Protein AF-A0A3B9TWK3-F1 (afdb_monomer)

pLDDT: mean 90.85, std 11.93, range [41.81, 98.5]

Mean predicted aligned error: 4.88 Å

Structure (mmCIF, N/CA/C/O backbone):
data_AF-A0A3B9TWK3-F1
#
_entry.id   AF-A0A3B9TWK3-F1
#
loop_
_atom_site.group_PDB
_atom_site.id
_atom_site.type_symbol
_atom_site.label_atom_id
_atom_site.label_alt_id
_atom_site.label_comp_id
_atom_site.label_asym_id
_atom_site.label_entity_id
_atom_site.label_seq_id
_atom_site.pdbx_PDB_ins_code
_atom_site.Cartn_x
_atom_site.Cartn_y
_atom_site.Cartn_z
_atom_site.occupancy
_atom_site.B_iso_or_equiv
_atom_site.auth_seq_id
_atom_site.auth_comp_id
_atom_site.auth_asym_id
_atom_site.auth_atom_id
_atom_site.pdbx_PDB_model_num
ATOM 1 N N . GLY A 1 1 ? 12.933 6.170 -20.204 1.00 59.28 1 GLY A N 1
ATOM 2 C CA . GLY A 1 1 ? 11.589 6.575 -19.754 1.00 59.28 1 GLY A CA 1
ATOM 3 C C . GLY A 1 1 ? 11.718 7.040 -18.328 1.00 59.28 1 GLY A C 1
ATOM 4 O O . GLY A 1 1 ? 12.697 6.671 -17.687 1.00 59.28 1 GLY A O 1
ATOM 5 N N . GLN A 1 2 ? 10.813 7.884 -17.843 1.00 77.06 2 GLN A N 1
ATOM 6 C CA . GLN A 1 2 ? 10.809 8.219 -16.422 1.00 77.06 2 GLN A CA 1
ATOM 7 C C . GLN A 1 2 ? 10.412 6.954 -15.652 1.00 77.06 2 GLN A C 1
ATOM 9 O O . GLN A 1 2 ? 9.409 6.314 -15.970 1.00 77.06 2 GLN A O 1
ATOM 14 N N . LEU A 1 3 ? 11.267 6.532 -14.722 1.00 80.69 3 LEU A N 1
ATOM 15 C CA . LEU A 1 3 ? 10.966 5.422 -13.821 1.00 80.69 3 LEU A CA 1
ATOM 16 C C . LEU A 1 3 ? 9.800 5.806 -12.899 1.00 80.69 3 LEU A C 1
ATOM 18 O O . LEU A 1 3 ? 9.568 7.005 -12.713 1.00 80.69 3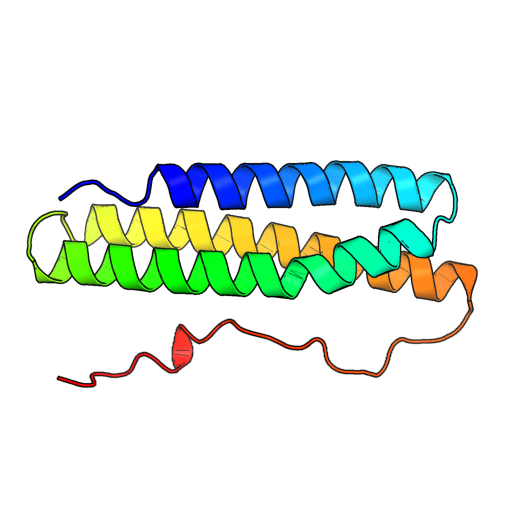 LEU A O 1
ATOM 22 N N . PRO A 1 4 ? 9.084 4.831 -12.309 1.00 88.12 4 PRO A N 1
ATOM 23 C CA . PRO A 1 4 ? 7.892 5.084 -11.499 1.00 88.12 4 PRO A CA 1
ATOM 24 C C . PRO A 1 4 ? 8.247 5.618 -10.098 1.00 88.12 4 PRO A C 1
ATOM 26 O O . PRO A 1 4 ? 7.737 5.144 -9.089 1.00 88.12 4 PRO A O 1
ATOM 29 N N . TRP A 1 5 ? 9.167 6.583 -10.011 1.00 91.50 5 TRP A N 1
ATOM 30 C CA . TRP A 1 5 ? 9.666 7.121 -8.747 1.00 91.50 5 TRP A CA 1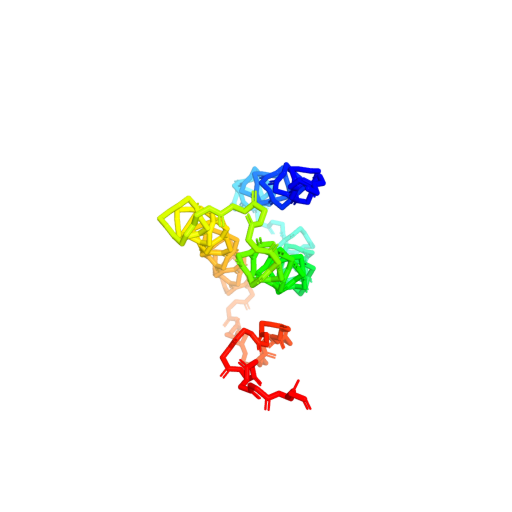
ATOM 31 C C . TRP A 1 5 ? 8.568 7.778 -7.927 1.00 91.50 5 TRP A C 1
ATOM 33 O O . TRP A 1 5 ? 8.483 7.521 -6.733 1.00 91.50 5 TRP A O 1
ATOM 43 N N . ASP A 1 6 ? 7.706 8.563 -8.572 1.00 93.94 6 ASP A N 1
ATOM 44 C CA . ASP A 1 6 ? 6.612 9.250 -7.886 1.00 93.94 6 ASP A CA 1
ATOM 45 C C . ASP A 1 6 ? 5.649 8.234 -7.259 1.00 93.94 6 ASP A C 1
ATOM 47 O O . ASP A 1 6 ? 5.299 8.359 -6.092 1.00 93.94 6 ASP A O 1
ATOM 51 N N . GLN A 1 7 ? 5.333 7.156 -7.984 1.00 94.06 7 GLN A N 1
ATOM 52 C CA . GLN A 1 7 ? 4.491 6.062 -7.489 1.00 94.06 7 GLN A CA 1
ATOM 53 C C . GLN A 1 7 ? 5.180 5.264 -6.369 1.00 94.06 7 GLN A C 1
ATOM 55 O O . GLN A 1 7 ? 4.527 4.859 -5.412 1.00 94.06 7 GLN A O 1
ATOM 60 N N . MET A 1 8 ? 6.499 5.046 -6.460 1.00 96.06 8 MET A N 1
ATOM 61 C CA . MET A 1 8 ? 7.281 4.389 -5.401 1.00 96.06 8 MET A CA 1
ATOM 62 C C . MET A 1 8 ? 7.319 5.215 -4.113 1.00 96.06 8 MET A C 1
ATOM 64 O O . MET A 1 8 ? 7.217 4.661 -3.019 1.00 96.06 8 MET A O 1
ATOM 68 N N . ILE A 1 9 ? 7.474 6.533 -4.238 1.00 96.75 9 ILE A N 1
ATOM 69 C CA . ILE A 1 9 ? 7.426 7.451 -3.099 1.00 96.75 9 ILE A CA 1
ATOM 70 C C . ILE A 1 9 ? 6.015 7.445 -2.511 1.00 96.75 9 ILE A C 1
ATOM 72 O O . ILE A 1 9 ? 5.870 7.282 -1.305 1.00 96.75 9 ILE A O 1
ATOM 76 N N . GLU A 1 10 ? 4.986 7.536 -3.354 1.00 96.81 10 GLU A N 1
ATOM 77 C CA . GLU A 1 10 ? 3.582 7.535 -2.940 1.00 96.81 10 GLU A CA 1
ATOM 78 C C . GLU A 1 10 ? 3.209 6.278 -2.140 1.00 96.81 10 GLU A C 1
ATOM 80 O O . GLU A 1 10 ? 2.728 6.399 -1.012 1.00 96.81 10 GLU A O 1
ATOM 85 N N . ILE A 1 11 ? 3.486 5.076 -2.665 1.00 97.44 11 ILE A N 1
ATOM 86 C CA . ILE A 1 11 ? 3.172 3.826 -1.952 1.00 97.44 11 ILE A CA 1
ATOM 87 C C . ILE A 1 11 ? 3.967 3.710 -0.644 1.00 97.44 11 ILE A C 1
ATOM 89 O O . ILE A 1 11 ? 3.427 3.265 0.368 1.00 97.44 11 ILE A O 1
ATOM 93 N N . GLY A 1 12 ? 5.228 4.156 -0.633 1.00 98.19 12 GLY A N 1
ATOM 94 C CA . GLY A 1 12 ? 6.063 4.164 0.566 1.00 98.19 12 GLY A CA 1
ATOM 95 C C . GLY A 1 12 ? 5.532 5.104 1.649 1.00 98.19 12 GLY A C 1
ATOM 96 O O . GLY A 1 12 ? 5.417 4.703 2.805 1.00 98.19 12 GLY A O 1
ATOM 97 N N . THR A 1 13 ? 5.168 6.334 1.280 1.00 98.25 13 THR A N 1
ATOM 98 C CA . THR A 1 13 ? 4.587 7.320 2.202 1.00 98.25 13 THR A CA 1
ATOM 99 C C . THR A 1 13 ? 3.234 6.860 2.732 1.00 98.25 13 THR A C 1
ATOM 101 O O . THR A 1 13 ? 2.974 7.001 3.925 1.00 98.25 13 THR A O 1
ATOM 104 N N . MET A 1 14 ? 2.394 6.268 1.881 1.00 97.94 14 MET A N 1
ATOM 105 C CA . MET A 1 14 ? 1.098 5.741 2.303 1.00 97.94 14 MET A CA 1
ATOM 106 C C . MET A 1 14 ? 1.252 4.620 3.331 1.00 97.94 14 MET A C 1
ATOM 108 O O . MET A 1 14 ? 0.634 4.680 4.391 1.00 97.94 14 MET A O 1
ATOM 112 N N . VAL A 1 15 ? 2.104 3.628 3.056 1.00 98.44 15 VAL A N 1
ATOM 113 C CA . VAL A 1 15 ? 2.326 2.515 3.991 1.00 98.44 15 VAL A CA 1
ATOM 114 C C . VAL A 1 15 ? 2.969 2.996 5.293 1.00 98.44 15 VAL A C 1
ATOM 116 O O . VAL A 1 15 ? 2.595 2.510 6.356 1.00 98.44 15 VAL A O 1
ATOM 119 N N . ALA A 1 16 ? 3.879 3.973 5.241 1.00 98.50 16 ALA A N 1
ATOM 120 C CA . ALA A 1 16 ? 4.435 4.584 6.448 1.00 98.50 16 ALA A CA 1
ATOM 121 C C . ALA A 1 16 ? 3.348 5.260 7.304 1.00 98.50 16 ALA A C 1
ATOM 123 O O . ALA A 1 16 ? 3.283 4.997 8.500 1.00 98.50 16 ALA A O 1
ATOM 124 N N . SER A 1 17 ? 2.446 6.036 6.690 1.00 98.25 17 SER A N 1
ATOM 125 C CA . SER A 1 17 ? 1.307 6.639 7.401 1.00 98.25 17 SER A CA 1
ATOM 126 C C . SER A 1 17 ? 0.405 5.576 8.022 1.00 98.25 17 SER A C 1
ATOM 128 O O . SER A 1 17 ? 0.059 5.683 9.189 1.00 98.25 17 SER A O 1
ATOM 130 N N . MET A 1 18 ? 0.084 4.505 7.285 1.00 98.25 18 MET A N 1
ATOM 131 C CA . MET A 1 18 ? -0.730 3.410 7.824 1.00 98.25 18 MET A CA 1
ATOM 132 C C . MET A 1 18 ? -0.083 2.773 9.063 1.00 98.25 18 MET A C 1
ATOM 134 O O . MET A 1 18 ? -0.794 2.357 9.975 1.00 98.25 18 MET A O 1
ATOM 138 N N . ILE A 1 19 ? 1.251 2.660 9.090 1.00 98.50 19 ILE A N 1
ATOM 139 C CA . ILE A 1 19 ? 1.987 2.127 10.245 1.00 98.50 19 ILE A CA 1
ATOM 140 C C . ILE A 1 19 ? 1.859 3.073 11.442 1.00 98.50 19 ILE A C 1
ATOM 142 O O . ILE A 1 19 ? 1.594 2.612 12.551 1.00 98.50 19 ILE A O 1
ATOM 146 N N . ASP A 1 20 ? 2.017 4.378 11.238 1.00 98.38 20 ASP A N 1
ATOM 147 C CA . ASP A 1 20 ? 1.850 5.355 12.316 1.00 98.38 20 ASP A CA 1
ATOM 148 C C . ASP A 1 20 ? 0.406 5.337 12.856 1.00 98.38 20 ASP A C 1
ATOM 150 O O . ASP A 1 20 ? 0.191 5.249 14.069 1.00 98.38 20 ASP A O 1
ATOM 154 N N . ASP A 1 21 ? -0.579 5.302 11.956 1.00 98.19 21 ASP A N 1
ATOM 155 C CA . ASP A 1 21 ? -2.004 5.284 12.290 1.00 98.19 21 ASP A CA 1
ATOM 156 C C . ASP A 1 21 ? -2.404 4.000 13.034 1.00 98.19 21 ASP A C 1
ATOM 158 O O . ASP A 1 21 ? -3.136 4.062 14.024 1.00 98.19 21 ASP A O 1
ATOM 162 N N . VAL A 1 22 ? -1.905 2.821 12.626 1.00 98.12 22 VAL A N 1
ATOM 163 C CA . VAL A 1 22 ? -2.248 1.555 13.308 1.00 98.12 22 VAL A CA 1
ATOM 164 C C . VAL A 1 22 ? -1.675 1.507 14.721 1.00 98.12 22 VAL A C 1
ATOM 166 O O . VAL A 1 22 ? -2.300 0.960 15.631 1.00 98.12 22 VAL A O 1
ATOM 169 N N . MET A 1 23 ? -0.495 2.099 14.924 1.00 98.31 23 MET A N 1
ATOM 170 C CA . MET A 1 23 ? 0.142 2.169 16.237 1.00 98.31 23 MET A CA 1
ATOM 171 C C . MET A 1 23 ? -0.597 3.122 17.177 1.00 98.31 23 MET A C 1
ATOM 173 O O . MET A 1 23 ? -0.667 2.841 18.376 1.00 98.31 23 MET A O 1
ATOM 177 N N . ALA A 1 24 ? -1.155 4.216 16.650 1.00 97.69 24 ALA A N 1
ATOM 178 C CA . ALA A 1 24 ? -2.028 5.111 17.404 1.00 97.69 24 ALA A CA 1
ATOM 179 C C . ALA A 1 24 ? -3.366 4.428 17.735 1.00 97.69 24 ALA A C 1
ATOM 181 O O . ALA A 1 24 ? -3.755 4.363 18.901 1.00 97.69 24 ALA A O 1
ATOM 182 N N . ALA A 1 25 ? -4.009 3.810 16.739 1.00 97.88 25 ALA A N 1
ATOM 183 C CA . ALA A 1 25 ? -5.280 3.112 16.915 1.00 97.88 25 ALA A CA 1
ATOM 184 C C . ALA A 1 25 ? -5.197 1.984 17.950 1.00 97.88 25 ALA A C 1
ATOM 186 O O . ALA A 1 25 ? -6.112 1.809 18.751 1.00 97.88 25 ALA A O 1
ATOM 187 N N . TYR A 1 26 ? -4.079 1.253 17.987 1.00 97.06 26 TYR A N 1
ATOM 188 C CA . TYR A 1 26 ? -3.847 0.216 18.992 1.00 97.06 26 TYR A CA 1
ATOM 189 C C . TYR A 1 26 ? -3.786 0.773 20.423 1.00 97.06 26 TYR A C 1
ATOM 191 O O . TYR A 1 26 ? -4.240 0.117 21.356 1.00 97.06 26 TYR A O 1
ATOM 199 N N . GLN A 1 27 ? -3.218 1.967 20.617 1.00 96.81 27 GLN A N 1
ATOM 200 C CA . GLN A 1 27 ? -3.109 2.581 21.946 1.00 96.81 27 GLN A CA 1
ATOM 201 C C . GLN A 1 27 ? -4.457 3.092 22.461 1.00 96.81 27 GLN A C 1
ATOM 203 O O . GLN A 1 27 ? -4.693 3.069 23.669 1.00 96.81 27 GLN A O 1
ATOM 208 N N . GLU A 1 28 ? -5.317 3.554 21.555 1.00 96.06 28 GLU A N 1
ATOM 209 C CA . GLU A 1 28 ? -6.584 4.213 21.888 1.00 96.06 28 GLU A CA 1
ATOM 210 C C . GLU A 1 28 ? -7.811 3.298 21.745 1.00 96.06 28 GLU A C 1
ATOM 212 O O . GLU A 1 28 ? -8.901 3.675 22.171 1.00 96.06 28 GLU A O 1
ATOM 217 N N . GLY A 1 29 ? -7.649 2.099 21.173 1.00 95.38 29 GLY A N 1
ATOM 218 C CA . GLY A 1 29 ? -8.772 1.223 20.822 1.00 95.38 29 GLY A CA 1
ATOM 219 C C . GLY A 1 29 ? -9.635 1.803 19.694 1.00 95.38 29 GLY A C 1
ATOM 220 O O . GLY A 1 29 ? -10.848 1.594 19.659 1.00 95.38 29 GLY A O 1
ATOM 221 N N . ASP A 1 30 ? -9.035 2.579 18.785 1.00 97.69 30 ASP A N 1
ATOM 222 C CA . ASP A 1 30 ? -9.766 3.320 17.755 1.00 97.69 30 ASP A CA 1
ATOM 223 C C . ASP A 1 30 ? -10.185 2.416 16.582 1.00 97.69 30 ASP A C 1
ATOM 225 O O . ASP A 1 30 ? -9.435 2.147 15.636 1.00 97.69 30 ASP A O 1
ATOM 229 N N . LEU A 1 31 ? -11.440 1.970 16.643 1.00 96.94 31 LEU A N 1
ATOM 230 C CA . LEU A 1 31 ? -12.077 1.162 15.608 1.00 96.94 31 LEU A CA 1
ATOM 231 C C . LEU A 1 31 ? -12.267 1.897 14.275 1.00 96.94 31 LEU A C 1
ATOM 233 O O . LEU A 1 31 ? -12.264 1.246 13.227 1.00 96.94 31 LEU A O 1
ATOM 237 N N . GLU A 1 32 ? -12.455 3.218 14.292 1.00 97.00 32 GLU A N 1
ATOM 238 C CA . GLU A 1 32 ? -12.671 3.999 13.071 1.00 97.00 32 GLU A CA 1
ATOM 239 C C . GLU A 1 32 ? -11.379 4.057 12.257 1.00 97.00 32 GLU A C 1
ATOM 241 O O . GLU A 1 32 ? -11.373 3.716 11.068 1.00 97.00 32 GLU A O 1
ATOM 246 N N . THR A 1 33 ? -10.268 4.378 12.922 1.00 97.44 33 THR A N 1
ATOM 247 C CA . THR A 1 33 ? -8.942 4.384 12.293 1.00 97.44 33 THR A CA 1
ATOM 248 C C . THR A 1 33 ? -8.539 2.985 11.825 1.00 97.44 33 THR A C 1
ATOM 250 O O . THR A 1 33 ? -8.094 2.825 10.685 1.00 97.44 33 THR A O 1
ATOM 253 N N . ALA A 1 34 ? -8.774 1.939 12.628 1.00 96.69 34 ALA A N 1
ATOM 254 C CA . ALA A 1 34 ? -8.508 0.558 12.209 1.00 96.69 34 ALA A CA 1
ATOM 255 C C . ALA A 1 34 ? -9.297 0.169 10.940 1.00 96.69 34 ALA A C 1
ATOM 257 O O . ALA A 1 34 ? -8.745 -0.400 9.990 1.00 96.69 34 ALA A O 1
ATOM 258 N N . GLN A 1 35 ? -10.579 0.538 10.869 1.00 95.50 35 GLN A N 1
ATOM 259 C CA . GLN A 1 35 ? -11.404 0.296 9.688 1.00 95.50 35 GLN A CA 1
ATOM 260 C C . GLN A 1 35 ? -10.927 1.098 8.465 1.00 95.50 35 GLN A C 1
ATOM 262 O O . GLN A 1 35 ? -10.969 0.583 7.340 1.00 95.50 35 GLN A O 1
ATOM 267 N N . ALA A 1 36 ? -10.464 2.335 8.660 1.00 96.00 36 ALA A N 1
ATOM 268 C CA . ALA A 1 36 ? -9.898 3.157 7.594 1.00 96.00 36 ALA A CA 1
ATOM 269 C C . ALA A 1 36 ? -8.616 2.533 7.019 1.00 96.00 36 ALA A C 1
ATOM 271 O O . ALA A 1 36 ? -8.517 2.370 5.801 1.00 96.00 36 ALA A O 1
ATOM 272 N N . ILE A 1 37 ? -7.692 2.084 7.877 1.00 96.56 37 ILE A N 1
ATOM 273 C CA . ILE A 1 37 ? -6.457 1.387 7.474 1.00 96.56 37 ILE A CA 1
ATOM 274 C C . ILE A 1 37 ? -6.786 0.143 6.650 1.00 96.56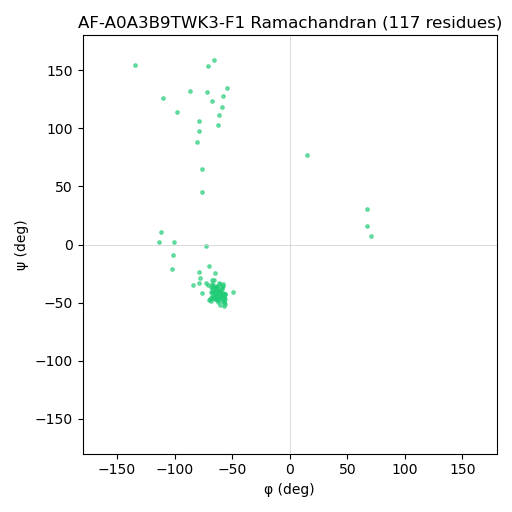 37 ILE A C 1
ATOM 276 O O . ILE A 1 37 ? -6.226 -0.056 5.570 1.00 96.56 37 ILE A O 1
ATOM 280 N N . ARG A 1 38 ? -7.754 -0.660 7.110 1.00 94.06 38 ARG A N 1
ATOM 281 C CA . ARG A 1 38 ? -8.200 -1.855 6.387 1.00 94.06 38 ARG A CA 1
ATOM 282 C C . ARG A 1 38 ? -8.703 -1.542 4.975 1.00 94.06 38 ARG A C 1
ATOM 284 O O . ARG A 1 38 ? -8.501 -2.336 4.060 1.00 94.06 38 ARG A O 1
ATOM 291 N N . ASN A 1 39 ? -9.352 -0.395 4.787 1.00 92.75 39 ASN A N 1
ATOM 292 C CA . ASN A 1 39 ? -9.848 0.037 3.480 1.00 92.75 39 ASN A CA 1
ATOM 293 C C . ASN A 1 39 ? -8.734 0.603 2.581 1.00 92.75 39 ASN A C 1
ATOM 295 O O . ASN A 1 39 ? -8.820 0.474 1.356 1.00 92.75 39 ASN A O 1
ATOM 299 N N . SER A 1 40 ? -7.685 1.188 3.168 1.00 92.38 40 SER A N 1
ATOM 300 C CA . SER A 1 40 ? -6.516 1.714 2.446 1.00 92.38 40 SER A CA 1
ATOM 301 C C . SER A 1 40 ? -5.705 0.626 1.731 1.00 92.38 40 SER A C 1
ATOM 303 O O . SER A 1 40 ? -5.087 0.911 0.704 1.00 92.38 40 SER A O 1
ATOM 305 N N . ASP A 1 41 ? -5.783 -0.629 2.189 1.00 89.94 41 ASP A N 1
ATOM 306 C CA . ASP A 1 41 ? -5.164 -1.810 1.558 1.00 89.94 41 ASP A CA 1
ATOM 307 C C . ASP A 1 41 ? -5.463 -1.903 0.051 1.00 89.94 41 ASP A C 1
ATOM 309 O O . ASP A 1 41 ? -4.578 -2.138 -0.771 1.00 89.94 41 ASP A O 1
ATOM 313 N N . LEU A 1 42 ? -6.708 -1.602 -0.342 1.00 91.75 42 LEU A N 1
ATOM 314 C CA . LEU A 1 42 ? -7.129 -1.621 -1.744 1.00 91.75 42 LEU A CA 1
ATOM 315 C C . LEU A 1 42 ? -6.354 -0.612 -2.604 1.00 91.75 42 LEU A C 1
ATOM 317 O O . LEU A 1 42 ? -6.153 -0.832 -3.801 1.00 91.75 42 LEU A O 1
ATOM 321 N N . HIS A 1 43 ? -5.978 0.529 -2.029 1.00 92.94 43 HIS A N 1
ATOM 322 C CA . HIS A 1 43 ? -5.211 1.546 -2.737 1.00 92.94 43 HIS A CA 1
ATOM 323 C C . HIS A 1 43 ? -3.739 1.136 -2.869 1.00 92.94 43 HIS A C 1
ATOM 325 O O . HIS A 1 43 ? -3.183 1.250 -3.964 1.00 92.94 43 HIS A O 1
ATOM 331 N N . VAL A 1 44 ? -3.148 0.580 -1.805 1.00 95.00 44 VAL A N 1
ATOM 332 C CA . VAL A 1 44 ? -1.782 0.026 -1.816 1.00 95.00 44 VAL A CA 1
ATOM 333 C C . VAL A 1 44 ? -1.645 -1.056 -2.891 1.00 95.00 44 VAL A C 1
ATOM 335 O O . VAL A 1 44 ? -0.754 -0.967 -3.738 1.00 95.00 44 VAL A O 1
ATOM 338 N N . ASP A 1 45 ? -2.581 -2.007 -2.944 1.00 93.06 45 ASP A N 1
ATOM 339 C CA . ASP A 1 45 ? -2.631 -3.072 -3.958 1.00 93.06 45 ASP A CA 1
ATOM 340 C C . ASP A 1 45 ? -2.665 -2.525 -5.401 1.00 93.06 45 ASP A C 1
ATOM 342 O O . ASP A 1 45 ? -1.998 -3.039 -6.312 1.00 93.06 45 ASP A O 1
ATOM 346 N N . LYS A 1 46 ? -3.461 -1.470 -5.633 1.00 93.69 46 LYS A N 1
ATOM 347 C CA . LYS A 1 46 ? -3.592 -0.829 -6.952 1.00 93.69 46 LYS A CA 1
ATOM 348 C C . LYS A 1 46 ? -2.307 -0.117 -7.359 1.00 93.69 46 LYS A C 1
ATOM 350 O O . LYS A 1 46 ? -1.870 -0.281 -8.500 1.00 93.69 46 LYS A O 1
ATOM 355 N N . LEU A 1 47 ? -1.704 0.651 -6.450 1.00 95.00 47 LEU A N 1
ATOM 356 C CA . LEU A 1 47 ? -0.425 1.318 -6.701 1.00 95.00 47 LEU A CA 1
ATOM 357 C C . LEU A 1 47 ? 0.678 0.296 -6.974 1.00 95.00 47 LEU A C 1
ATOM 359 O O . LEU A 1 47 ? 1.384 0.427 -7.971 1.00 95.00 47 LEU A O 1
ATOM 363 N N . HIS A 1 48 ? 0.764 -0.764 -6.167 1.00 96.19 48 HIS A N 1
ATOM 364 C CA . HIS A 1 48 ? 1.705 -1.863 -6.380 1.00 96.19 48 HIS A CA 1
ATOM 365 C C . HIS A 1 48 ? 1.539 -2.489 -7.773 1.00 96.19 48 HIS A C 1
ATOM 367 O O . HIS A 1 48 ? 2.519 -2.635 -8.503 1.00 96.19 48 HIS A O 1
ATOM 373 N N . THR A 1 49 ? 0.302 -2.781 -8.190 1.00 94.88 49 THR A N 1
ATOM 374 C CA . THR A 1 49 ? 0.020 -3.342 -9.525 1.00 94.88 49 THR A CA 1
ATOM 375 C C . THR A 1 49 ? 0.447 -2.396 -10.653 1.00 94.88 49 THR A C 1
ATOM 377 O O . THR A 1 49 ? 0.993 -2.843 -11.665 1.00 94.88 49 THR A O 1
ATOM 380 N N . ASN A 1 50 ? 0.223 -1.089 -10.496 1.00 94.31 50 ASN A N 1
ATOM 381 C CA . ASN A 1 50 ? 0.625 -0.091 -11.490 1.00 94.31 50 ASN A CA 1
ATOM 382 C C . ASN A 1 50 ? 2.149 0.036 -11.587 1.00 94.31 50 ASN A C 1
ATOM 384 O O . ASN A 1 50 ? 2.689 0.031 -12.692 1.00 94.31 50 ASN A O 1
ATOM 388 N N . ILE A 1 51 ? 2.834 0.086 -10.442 1.00 95.75 51 ILE A N 1
ATOM 389 C CA . ILE A 1 51 ? 4.298 0.097 -10.366 1.00 95.75 51 ILE A CA 1
ATOM 390 C C . ILE A 1 51 ? 4.866 -1.147 -11.046 1.00 95.75 51 ILE A C 1
ATOM 392 O O . ILE A 1 51 ? 5.778 -1.037 -11.864 1.00 95.75 51 ILE A O 1
ATOM 396 N N . PHE A 1 52 ? 4.310 -2.322 -10.744 1.00 96.12 52 PHE A N 1
ATOM 397 C CA . PHE A 1 52 ? 4.744 -3.583 -11.331 1.00 96.12 52 PHE A CA 1
ATOM 398 C C . PHE A 1 52 ? 4.672 -3.536 -12.861 1.00 96.12 52 PHE A C 1
ATOM 400 O O . PHE A 1 52 ? 5.671 -3.805 -13.527 1.00 96.12 52 PHE A O 1
ATOM 407 N N . ARG A 1 53 ? 3.520 -3.128 -13.416 1.00 94.69 53 ARG A N 1
ATOM 408 C CA . ARG A 1 53 ? 3.328 -3.015 -14.870 1.00 94.69 53 ARG A CA 1
ATOM 409 C C . ARG A 1 53 ? 4.333 -2.050 -15.497 1.00 94.69 53 ARG A C 1
ATOM 411 O O . ARG A 1 53 ? 4.999 -2.417 -16.457 1.00 94.69 53 ARG A O 1
ATOM 418 N N . HIS A 1 54 ? 4.493 -0.859 -14.919 1.00 94.88 54 HIS A N 1
ATOM 419 C CA . HIS A 1 54 ? 5.419 0.152 -15.437 1.00 94.88 54 HIS A CA 1
ATOM 420 C C . HIS A 1 54 ? 6.865 -0.355 -15.435 1.00 94.88 54 HIS A C 1
ATOM 422 O O . HIS A 1 54 ? 7.607 -0.114 -16.383 1.00 94.88 54 HIS A O 1
ATOM 428 N N . VAL A 1 55 ? 7.293 -1.067 -14.386 1.00 95.62 55 VAL A N 1
ATOM 429 C CA . VAL A 1 55 ? 8.655 -1.623 -14.320 1.00 95.62 55 VAL A CA 1
ATOM 430 C C . VAL A 1 55 ? 8.877 -2.685 -15.401 1.00 95.62 55 VAL A C 1
ATOM 432 O O . VAL A 1 55 ? 9.922 -2.643 -16.050 1.00 95.62 55 VAL A O 1
ATOM 435 N N . ILE A 1 56 ? 7.910 -3.579 -15.631 1.00 95.44 56 ILE A N 1
ATOM 436 C CA . ILE A 1 56 ? 7.980 -4.574 -16.714 1.00 95.44 56 ILE A CA 1
ATOM 437 C C . ILE A 1 56 ? 8.034 -3.886 -18.083 1.00 95.44 56 ILE A C 1
ATOM 439 O O . ILE A 1 56 ? 8.950 -4.155 -18.854 1.00 95.44 56 ILE A O 1
ATOM 443 N N . GLU A 1 57 ? 7.161 -2.911 -18.343 1.00 94.12 57 GLU A N 1
ATOM 444 C CA . GLU A 1 57 ? 7.178 -2.138 -19.594 1.00 94.12 57 GLU A CA 1
ATOM 445 C C . GLU A 1 57 ? 8.542 -1.461 -19.828 1.00 94.12 57 GLU A C 1
ATOM 447 O O . GLU A 1 57 ? 9.088 -1.507 -20.928 1.00 94.12 57 GLU A O 1
ATOM 452 N N . GLN A 1 58 ? 9.161 -0.878 -18.791 1.00 94.06 58 GLN A N 1
ATOM 453 C CA . GLN A 1 58 ? 10.498 -0.281 -18.922 1.00 94.06 58 GLN A CA 1
ATOM 454 C C . GLN A 1 58 ? 11.602 -1.320 -19.187 1.00 94.06 58 GLN A C 1
ATOM 456 O O . GLN A 1 58 ? 12.608 -0.974 -19.821 1.00 94.06 58 GLN A O 1
ATOM 461 N N . MET A 1 59 ? 11.455 -2.553 -18.692 1.00 94.62 59 MET A N 1
ATOM 462 C CA . MET A 1 59 ? 12.368 -3.656 -19.008 1.00 94.62 59 MET A CA 1
ATOM 463 C C . MET A 1 59 ? 12.220 -4.082 -20.472 1.00 94.62 59 MET A C 1
ATOM 465 O O . MET A 1 59 ? 13.229 -4.175 -21.173 1.00 94.62 59 MET A O 1
ATOM 469 N N . ASP A 1 60 ? 10.985 -4.261 -20.944 1.00 94.88 60 ASP A N 1
ATOM 470 C CA . ASP A 1 60 ? 10.680 -4.705 -22.312 1.00 94.88 60 ASP A CA 1
ATOM 471 C C . ASP A 1 60 ? 11.095 -3.671 -23.365 1.00 94.88 60 ASP A C 1
ATOM 473 O O . ASP A 1 60 ? 11.647 -4.010 -24.412 1.00 94.88 60 ASP A O 1
ATOM 477 N N . GLU A 1 61 ? 10.928 -2.382 -23.061 1.00 94.44 61 GLU A N 1
ATOM 478 C CA . GLU A 1 61 ? 11.400 -1.277 -23.904 1.00 94.44 61 GLU A CA 1
ATOM 479 C C . GLU A 1 61 ? 12.934 -1.094 -23.871 1.00 94.44 61 GLU A C 1
ATOM 481 O O . GLU A 1 61 ? 13.464 -0.176 -24.506 1.00 94.44 61 GLU A O 1
ATOM 486 N N . GLY A 1 62 ? 13.663 -1.904 -23.092 1.00 94.38 62 GLY A N 1
ATOM 487 C CA . GLY A 1 62 ? 15.118 -1.815 -22.930 1.00 94.38 62 GLY A CA 1
ATOM 488 C C . GLY A 1 62 ? 15.595 -0.550 -22.207 1.00 94.38 62 GLY A C 1
ATOM 489 O O . GLY A 1 62 ? 16.776 -0.200 -22.274 1.00 94.38 62 GLY A O 1
ATOM 490 N N . LYS A 1 63 ? 14.692 0.164 -21.521 1.00 93.31 63 LYS A N 1
ATOM 491 C CA . LYS A 1 63 ? 14.987 1.419 -20.808 1.00 93.31 63 LYS A CA 1
ATOM 492 C C . LYS A 1 63 ? 15.666 1.169 -19.459 1.00 93.31 63 LYS A C 1
ATOM 494 O O . LYS A 1 63 ? 16.381 2.049 -18.978 1.00 93.31 63 LYS A O 1
ATOM 499 N N . ILE A 1 64 ? 15.478 -0.015 -18.873 1.00 93.56 64 ILE A N 1
ATOM 500 C CA . ILE A 1 64 ? 16.244 -0.515 -17.723 1.00 93.56 64 ILE A CA 1
ATOM 501 C C . ILE A 1 64 ? 16.672 -1.966 -17.930 1.00 93.56 64 ILE A C 1
ATOM 503 O O . ILE A 1 64 ? 16.034 -2.723 -18.652 1.00 93.56 64 ILE A O 1
ATOM 507 N N . SER A 1 65 ? 17.759 -2.368 -17.268 1.00 95.81 65 SER A N 1
ATOM 508 C CA . SER A 1 65 ? 18.186 -3.767 -17.261 1.00 95.81 65 SER A CA 1
ATOM 509 C C . SER A 1 65 ? 17.235 -4.632 -16.431 1.00 95.81 65 SER A C 1
ATOM 511 O O . SER A 1 65 ? 16.652 -4.165 -15.450 1.00 95.81 65 SER A O 1
ATOM 513 N N . ALA A 1 66 ? 17.160 -5.924 -16.758 1.00 96.06 66 ALA A N 1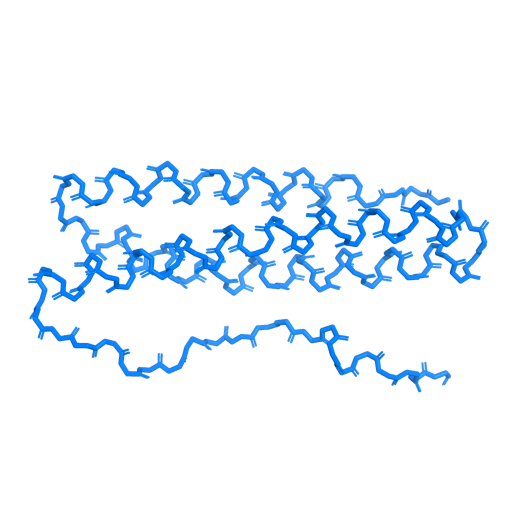
ATOM 514 C CA . ALA A 1 66 ? 16.385 -6.887 -15.979 1.00 96.06 66 ALA A CA 1
ATOM 515 C C . ALA A 1 66 ? 16.830 -6.964 -14.508 1.00 96.06 66 ALA A C 1
ATOM 517 O O . ALA A 1 66 ? 15.996 -7.115 -13.623 1.00 96.06 66 ALA A O 1
ATOM 518 N N . LEU A 1 67 ? 18.130 -6.795 -14.230 1.00 97.44 67 LEU A N 1
ATOM 519 C CA . LEU A 1 67 ? 18.649 -6.750 -12.860 1.00 97.44 67 LEU A CA 1
ATOM 520 C C . LEU A 1 67 ?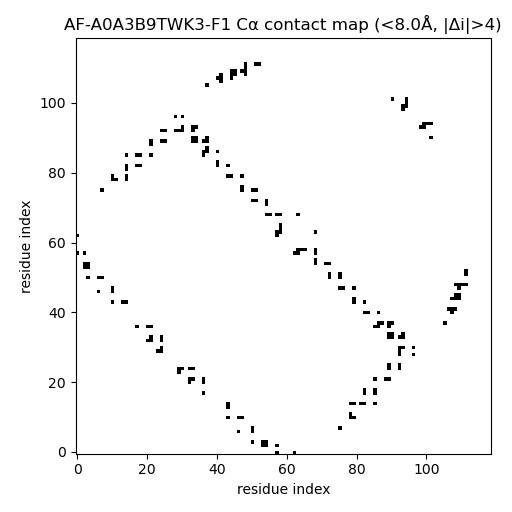 18.078 -5.557 -12.078 1.00 97.44 67 LEU A C 1
ATOM 522 O O . LEU A 1 67 ? 17.602 -5.722 -10.957 1.00 97.44 67 LEU A O 1
ATOM 526 N N . ASN A 1 68 ? 18.092 -4.361 -12.674 1.00 94.94 68 ASN A N 1
ATOM 527 C CA . ASN A 1 68 ? 17.569 -3.161 -12.020 1.00 94.94 68 ASN A CA 1
ATOM 528 C C . ASN A 1 68 ? 16.047 -3.236 -11.857 1.00 94.94 68 ASN A C 1
ATOM 530 O O . ASN A 1 68 ? 15.531 -2.887 -10.797 1.00 94.94 68 ASN A O 1
ATOM 534 N N . GLY A 1 69 ? 15.338 -3.731 -12.875 1.00 96.00 69 GLY A N 1
ATOM 535 C CA . GLY A 1 69 ? 13.896 -3.954 -12.801 1.00 96.00 69 GLY A CA 1
ATOM 536 C C . GLY A 1 69 ? 13.519 -4.948 -11.703 1.00 96.00 69 GLY A C 1
ATOM 537 O O . GLY A 1 69 ? 12.665 -4.640 -10.877 1.00 96.00 69 GLY A O 1
ATOM 538 N N . ALA A 1 70 ? 14.230 -6.075 -11.592 1.00 97.31 70 ALA A N 1
ATOM 539 C CA . ALA A 1 70 ? 14.013 -7.048 -10.521 1.00 97.31 70 ALA A CA 1
ATOM 540 C C . ALA A 1 70 ? 14.167 -6.424 -9.123 1.00 97.31 70 ALA A C 1
ATOM 542 O O . ALA A 1 70 ? 13.324 -6.646 -8.255 1.00 97.31 70 ALA A O 1
ATOM 543 N N . HIS A 1 71 ? 15.198 -5.601 -8.900 1.00 97.00 71 HIS A N 1
ATOM 544 C CA . HIS A 1 71 ? 15.360 -4.897 -7.625 1.00 97.00 71 HIS A CA 1
ATOM 545 C C . HIS A 1 71 ? 14.209 -3.926 -7.330 1.00 97.00 71 HIS A 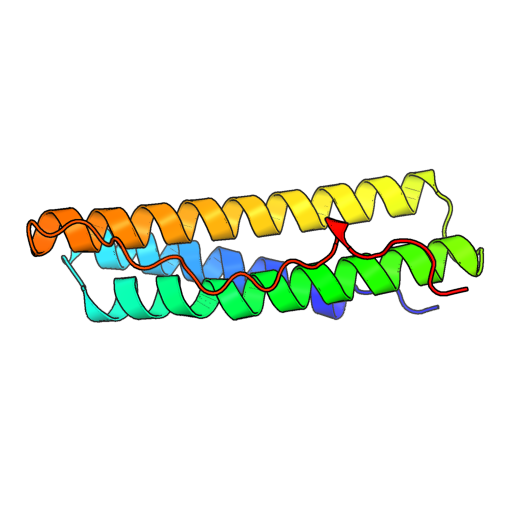C 1
ATOM 547 O O . HIS A 1 71 ? 13.733 -3.891 -6.196 1.00 97.00 71 HIS A O 1
ATOM 553 N N . LEU A 1 72 ? 13.723 -3.182 -8.329 1.00 96.25 72 LEU A N 1
ATOM 554 C CA . LEU A 1 72 ? 12.572 -2.287 -8.156 1.00 96.25 72 LEU A CA 1
ATOM 555 C C . LEU A 1 72 ? 11.290 -3.055 -7.818 1.00 96.25 72 LEU A C 1
ATOM 557 O O . LEU A 1 72 ? 10.573 -2.659 -6.900 1.00 96.25 72 LEU A O 1
ATOM 561 N N . LEU A 1 73 ? 11.033 -4.176 -8.496 1.00 96.75 73 LEU A N 1
ATOM 562 C CA . LEU A 1 73 ? 9.895 -5.045 -8.186 1.00 96.75 73 LEU A CA 1
ATOM 563 C C . LEU A 1 73 ? 9.983 -5.603 -6.762 1.00 96.75 73 LEU A C 1
ATOM 565 O O . LEU A 1 73 ? 8.986 -5.613 -6.040 1.00 96.75 73 LEU A O 1
ATOM 569 N N . PHE A 1 74 ? 11.175 -6.014 -6.317 1.00 97.50 74 PHE A N 1
ATOM 570 C CA . PHE A 1 74 ? 11.367 -6.457 -4.936 1.00 97.50 74 PHE A CA 1
ATOM 571 C C . PHE A 1 74 ? 11.104 -5.344 -3.926 1.00 97.50 74 PHE A C 1
ATOM 573 O O . PHE A 1 74 ? 10.483 -5.607 -2.897 1.00 97.50 74 PHE A O 1
ATOM 580 N N . ILE A 1 75 ? 11.547 -4.115 -4.193 1.00 97.56 75 ILE A N 1
ATOM 581 C CA . ILE A 1 75 ? 11.274 -2.972 -3.314 1.00 97.56 75 ILE A CA 1
ATOM 582 C C . ILE A 1 75 ? 9.763 -2.743 -3.205 1.00 97.56 75 ILE A C 1
ATOM 584 O O . ILE A 1 75 ? 9.238 -2.746 -2.092 1.00 97.56 75 ILE A O 1
ATOM 588 N N . ALA A 1 76 ? 9.055 -2.646 -4.336 1.00 96.81 76 ALA A N 1
ATOM 589 C CA . ALA A 1 76 ? 7.602 -2.465 -4.344 1.00 96.81 76 ALA A CA 1
ATOM 590 C C . ALA A 1 76 ? 6.872 -3.584 -3.593 1.00 96.81 76 ALA A C 1
ATOM 592 O O . ALA A 1 76 ? 6.001 -3.301 -2.772 1.00 96.81 76 ALA A O 1
ATOM 593 N N . LYS A 1 77 ? 7.262 -4.849 -3.810 1.00 95.88 77 LYS A N 1
ATOM 594 C CA . LYS A 1 77 ? 6.625 -5.982 -3.130 1.00 95.88 77 LYS A CA 1
ATOM 595 C C . LYS A 1 77 ? 6.879 -5.985 -1.624 1.00 95.88 77 LYS A C 1
ATOM 597 O O . LYS A 1 77 ? 6.014 -6.396 -0.861 1.00 95.88 77 LYS A O 1
ATOM 602 N N . ASN A 1 78 ? 8.054 -5.548 -1.168 1.00 98.06 78 ASN A N 1
ATOM 603 C CA . ASN A 1 78 ? 8.306 -5.421 0.269 1.00 98.06 78 ASN A CA 1
ATOM 604 C C . ASN A 1 78 ? 7.469 -4.297 0.8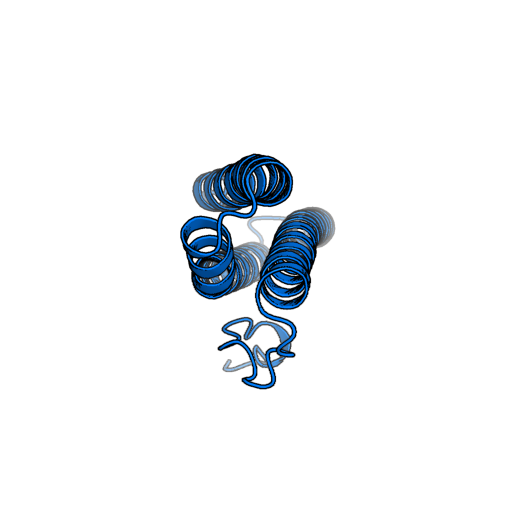94 1.00 98.06 78 ASN A C 1
ATOM 606 O O . ASN A 1 78 ? 6.989 -4.476 2.009 1.00 98.06 78 ASN A O 1
ATOM 610 N N . ILE A 1 79 ? 7.248 -3.186 0.183 1.00 97.88 79 ILE A N 1
ATOM 611 C CA . ILE A 1 79 ? 6.357 -2.115 0.652 1.00 97.88 79 ILE A CA 1
ATOM 612 C C . ILE A 1 79 ? 4.910 -2.605 0.743 1.00 97.88 79 ILE A C 1
ATOM 614 O O . ILE A 1 79 ? 4.273 -2.414 1.776 1.00 97.88 79 ILE A O 1
ATOM 618 N N . GLU A 1 80 ? 4.413 -3.299 -0.280 1.00 96.19 80 GLU A N 1
ATOM 619 C CA . GLU A 1 80 ? 3.062 -3.872 -0.253 1.00 96.19 80 GLU A CA 1
ATOM 620 C C . GLU A 1 80 ? 2.883 -4.866 0.905 1.00 96.19 80 GLU A C 1
ATOM 622 O O . GLU A 1 80 ? 1.918 -4.749 1.655 1.00 96.19 80 GLU A O 1
ATOM 627 N N . ARG A 1 81 ? 3.860 -5.749 1.151 1.00 96.50 81 ARG A N 1
ATOM 628 C CA . ARG A 1 81 ? 3.830 -6.669 2.302 1.00 96.50 81 ARG A CA 1
ATOM 629 C C . ARG A 1 81 ? 3.770 -5.948 3.643 1.00 96.50 81 ARG A C 1
ATOM 631 O O . ARG A 1 81 ? 3.098 -6.423 4.553 1.00 96.50 81 ARG A O 1
ATOM 638 N N . MET A 1 82 ? 4.487 -4.831 3.781 1.00 97.94 82 MET A N 1
ATOM 639 C CA . MET A 1 82 ? 4.400 -4.006 4.987 1.00 97.94 82 MET A CA 1
ATOM 640 C C . MET A 1 82 ? 2.983 -3.447 5.158 1.00 97.94 82 MET A C 1
ATOM 642 O O . MET A 1 82 ? 2.434 -3.565 6.248 1.00 97.94 82 MET A O 1
ATOM 646 N N . GLY A 1 83 ? 2.360 -2.939 4.088 1.00 96.88 83 GLY A N 1
ATOM 647 C CA . GLY A 1 83 ? 0.955 -2.513 4.110 1.00 96.88 83 GLY A CA 1
ATOM 648 C C . GLY A 1 83 ? -0.003 -3.643 4.505 1.00 96.88 83 GLY A C 1
ATOM 649 O O . GLY A 1 83 ? -0.871 -3.452 5.353 1.00 96.88 83 GLY A O 1
ATOM 650 N N . ASP A 1 84 ? 0.218 -4.845 3.979 1.00 95.00 84 ASP A N 1
ATOM 651 C CA . ASP A 1 84 ? -0.581 -6.037 4.274 1.00 95.00 84 ASP A CA 1
ATOM 652 C C . ASP A 1 84 ? -0.508 -6.463 5.754 1.00 95.00 84 ASP A C 1
ATOM 654 O O . ASP A 1 84 ? -1.516 -6.835 6.373 1.00 95.00 84 ASP A O 1
ATOM 658 N N . PHE A 1 85 ? 0.688 -6.391 6.347 1.00 96.31 85 PHE A N 1
ATOM 659 C CA . PHE A 1 85 ? 0.879 -6.635 7.778 1.00 96.31 85 PHE A CA 1
ATOM 660 C C . PHE A 1 85 ? 0.204 -5.563 8.632 1.00 96.31 85 PHE A C 1
ATOM 662 O O . PHE A 1 85 ? -0.444 -5.899 9.623 1.00 96.31 85 PHE A O 1
ATOM 669 N N . THR A 1 86 ? 0.293 -4.299 8.226 1.00 97.75 86 THR A N 1
ATOM 670 C CA . THR A 1 86 ? -0.392 -3.184 8.889 1.00 97.75 86 THR A CA 1
ATOM 671 C C . THR A 1 86 ? -1.911 -3.361 8.873 1.00 97.75 86 THR A C 1
ATOM 673 O O . THR A 1 86 ? -2.563 -3.226 9.907 1.00 97.75 86 THR A O 1
ATOM 676 N N . THR A 1 87 ? -2.480 -3.774 7.741 1.00 96.06 87 THR A N 1
ATOM 677 C CA . THR A 1 87 ? -3.902 -4.127 7.640 1.00 96.06 87 THR A CA 1
ATOM 678 C C . THR A 1 87 ? -4.273 -5.286 8.568 1.00 96.06 87 THR A C 1
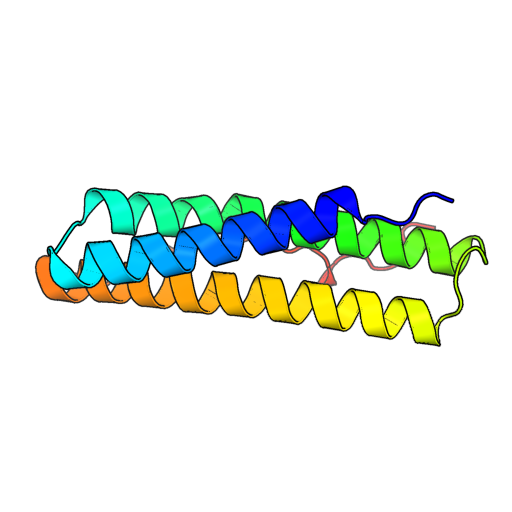ATOM 680 O O . THR A 1 87 ? -5.311 -5.250 9.227 1.00 96.06 87 THR A O 1
ATOM 683 N N . SER A 1 88 ? -3.410 -6.300 8.670 1.00 95.31 88 SER A N 1
ATOM 684 C CA . SER A 1 88 ? -3.637 -7.442 9.566 1.00 95.31 88 SER A CA 1
ATOM 685 C C . SER A 1 88 ? -3.644 -7.023 11.044 1.00 95.31 88 SER A C 1
ATOM 687 O O . SER A 1 88 ? -4.427 -7.555 11.829 1.00 95.31 88 SER A O 1
ATOM 689 N N . LEU A 1 89 ? -2.803 -6.057 11.432 1.00 96.38 89 LEU A N 1
ATOM 690 C CA . LEU A 1 89 ? -2.825 -5.466 12.776 1.00 96.38 89 LEU A CA 1
ATOM 691 C C . LEU A 1 89 ? -4.118 -4.684 13.031 1.00 96.38 89 LEU A C 1
ATOM 693 O O . LEU A 1 89 ? -4.706 -4.823 14.100 1.00 96.38 89 LEU A O 1
ATOM 697 N N . ALA A 1 90 ? -4.604 -3.925 12.047 1.00 96.75 90 ALA A N 1
ATOM 698 C CA . ALA A 1 90 ? -5.878 -3.220 12.162 1.00 96.75 90 ALA A CA 1
ATOM 699 C C . ALA A 1 90 ? -7.055 -4.185 12.400 1.00 96.75 90 ALA A C 1
ATOM 701 O O . ALA A 1 90 ? -7.879 -3.960 13.285 1.00 96.75 90 ALA A O 1
ATOM 702 N N . GLU A 1 91 ? -7.096 -5.314 11.688 1.00 95.56 91 GLU A N 1
ATOM 703 C CA . GLU A 1 91 ? -8.100 -6.364 11.913 1.00 95.56 91 GLU A CA 1
ATOM 704 C C . GLU A 1 91 ? -7.989 -6.989 13.318 1.00 95.56 91 GLU A C 1
ATOM 706 O O . GLU A 1 91 ? -9.007 -7.302 13.937 1.00 95.56 91 GLU A O 1
ATOM 711 N N . GLN A 1 92 ? -6.772 -7.132 13.859 1.00 95.94 92 GLN A N 1
ATOM 712 C CA . GLN A 1 92 ? -6.568 -7.601 15.235 1.00 95.94 92 GLN A CA 1
ATOM 713 C C . GLN A 1 92 ? -7.071 -6.598 16.275 1.00 95.94 92 GLN A C 1
ATOM 715 O O . GLN A 1 92 ? -7.697 -7.022 17.243 1.00 95.94 92 GLN A O 1
ATOM 720 N N . ILE A 1 93 ? -6.848 -5.294 16.075 1.00 96.44 93 ILE A N 1
ATOM 721 C CA . ILE A 1 93 ? -7.409 -4.239 16.939 1.00 96.44 93 ILE A CA 1
ATOM 722 C C . ILE A 1 93 ? -8.932 -4.358 16.964 1.00 96.44 93 ILE A C 1
ATOM 724 O O . ILE A 1 93 ? -9.533 -4.449 18.032 1.00 96.44 93 ILE A O 1
ATOM 728 N N . MET A 1 94 ? -9.552 -4.459 15.784 1.00 96.19 94 MET A N 1
ATOM 729 C CA . MET A 1 94 ? -11.002 -4.624 15.675 1.00 96.19 94 MET A CA 1
ATOM 730 C C . MET A 1 94 ? -11.497 -5.869 16.418 1.00 96.19 94 MET A C 1
ATOM 732 O O . MET A 1 94 ? -12.511 -5.807 17.114 1.00 96.19 94 MET A O 1
ATOM 736 N N . PHE A 1 95 ? -10.778 -6.989 16.322 1.00 95.62 95 PHE A N 1
ATOM 737 C CA . PHE A 1 95 ? -11.110 -8.200 17.069 1.00 95.62 95 PHE A CA 1
ATOM 738 C C . PHE A 1 95 ? -10.986 -8.015 18.586 1.00 95.62 95 PHE A C 1
ATOM 740 O O . PHE A 1 95 ? -11.884 -8.429 19.315 1.00 95.62 95 PHE A O 1
ATOM 747 N N . VAL A 1 96 ? -9.901 -7.404 19.068 1.00 96.00 96 VAL A N 1
ATOM 748 C CA . VAL A 1 96 ? -9.665 -7.194 20.506 1.00 96.00 96 VAL A CA 1
ATOM 749 C C . VAL A 1 96 ? -10.763 -6.330 21.128 1.00 96.00 96 VAL A C 1
ATOM 751 O O . VAL A 1 96 ? -11.266 -6.677 22.195 1.00 96.00 96 VAL A O 1
ATOM 754 N N . GLU A 1 97 ? -11.186 -5.270 20.440 1.00 96.19 97 GLU A N 1
ATOM 755 C CA . GLU A 1 97 ? -12.198 -4.334 20.947 1.0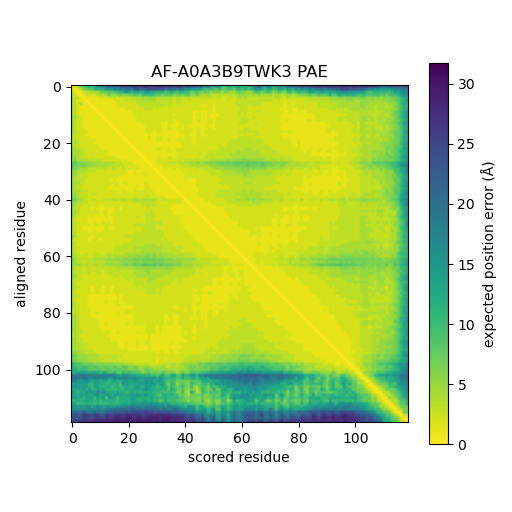0 96.19 97 GLU A CA 1
ATOM 756 C C . GLU A 1 97 ? -13.638 -4.860 20.819 1.00 96.19 97 GLU A C 1
ATOM 758 O O . GLU A 1 97 ? -14.491 -4.576 21.660 1.00 96.19 97 GLU A O 1
ATOM 763 N N . THR A 1 98 ? -13.943 -5.643 19.776 1.00 95.31 98 THR A N 1
ATOM 764 C CA . THR A 1 98 ? -15.325 -6.096 19.503 1.00 95.31 98 THR A CA 1
ATOM 765 C C . THR A 1 98 ? -15.605 -7.540 19.918 1.00 95.31 98 THR A C 1
ATOM 767 O O . THR A 1 98 ? -16.765 -7.927 20.063 1.00 95.31 98 THR A O 1
ATOM 770 N N . GLY A 1 99 ? -14.565 -8.363 20.068 1.00 95.62 99 GLY A N 1
ATOM 771 C CA . GLY A 1 99 ? -14.670 -9.814 20.236 1.00 95.62 99 GLY A CA 1
ATOM 772 C C . GLY A 1 99 ? -15.122 -10.571 18.978 1.00 95.62 99 GLY A C 1
ATOM 773 O O . GLY A 1 99 ? -15.383 -11.774 19.059 1.00 95.62 99 GLY A O 1
ATOM 774 N N . VAL A 1 100 ? -15.239 -9.901 17.825 1.00 90.94 100 VAL A N 1
ATOM 775 C CA . VAL A 1 100 ? -15.751 -10.481 16.575 1.00 90.94 100 VAL A CA 1
ATOM 776 C C . VAL A 1 100 ? -14.628 -10.635 15.558 1.00 90.94 100 VAL A C 1
ATOM 778 O O . VAL A 1 100 ? -13.921 -9.685 15.232 1.00 90.94 100 VAL A O 1
ATOM 781 N N . MET A 1 101 ? -14.471 -11.851 15.034 1.00 85.75 101 MET A N 1
ATOM 782 C CA . MET A 1 101 ? -13.543 -12.116 13.936 1.00 85.75 101 MET A CA 1
ATOM 783 C C . MET A 1 101 ? -14.087 -11.516 12.641 1.00 85.75 101 MET A C 1
ATOM 785 O O . MET A 1 101 ? -15.237 -11.764 12.278 1.00 85.75 101 MET A O 1
ATOM 789 N N . ILE A 1 102 ? -13.248 -10.779 11.916 1.00 84.25 102 ILE A N 1
ATOM 790 C CA . ILE A 1 102 ? -13.599 -10.276 10.587 1.00 84.25 102 ILE A CA 1
ATOM 791 C C . ILE A 1 102 ? -13.441 -11.417 9.579 1.00 84.25 102 ILE A C 1
ATOM 793 O O . ILE A 1 102 ? -12.332 -11.835 9.260 1.00 84.25 102 ILE A O 1
ATOM 797 N N . ASP A 1 103 ? -14.576 -11.947 9.128 1.00 73.12 103 ASP A N 1
ATOM 798 C CA . ASP A 1 103 ? -14.690 -13.047 8.156 1.00 73.12 103 ASP A CA 1
ATOM 799 C C . ASP A 1 103 ? -14.596 -12.537 6.707 1.00 73.12 103 ASP A C 1
ATOM 801 O O . ASP A 1 103 ? -13.971 -13.182 5.859 1.00 73.12 103 ASP A O 1
ATOM 805 N N . ASP A 1 104 ? -15.127 -11.338 6.441 1.00 76.44 104 ASP A N 1
ATOM 806 C CA . ASP A 1 104 ? -15.204 -10.801 5.087 1.00 76.44 104 ASP A CA 1
ATOM 807 C C . ASP A 1 104 ? -13.819 -10.680 4.458 1.00 76.44 104 ASP A C 1
ATOM 809 O O . ASP A 1 104 ? -12.962 -9.910 4.902 1.00 76.44 104 ASP A O 1
ATOM 813 N N . LYS A 1 105 ? -13.610 -11.403 3.354 1.00 69.94 105 LYS A N 1
ATOM 814 C CA . LYS A 1 105 ? -12.376 -11.287 2.579 1.00 69.94 105 LYS A CA 1
ATOM 815 C C . LYS A 1 105 ? -12.188 -9.842 2.126 1.00 69.94 105 LYS A C 1
ATOM 817 O O . LYS A 1 105 ? -13.065 -9.256 1.492 1.00 69.94 105 LYS A O 1
ATOM 822 N N . ARG A 1 106 ? -11.008 -9.291 2.410 1.00 75.44 106 ARG A N 1
ATOM 823 C CA . ARG A 1 106 ? -10.589 -7.984 1.899 1.00 75.44 106 ARG A CA 1
ATOM 824 C C . ARG A 1 106 ? -10.697 -7.968 0.367 1.00 75.44 106 ARG A C 1
ATOM 826 O O . ARG A 1 106 ? -10.251 -8.927 -0.272 1.00 75.44 106 ARG A O 1
ATOM 833 N N . PRO A 1 107 ? -11.259 -6.911 -0.245 1.00 69.38 107 PRO A N 1
ATOM 834 C CA . PRO A 1 107 ? -11.173 -6.726 -1.685 1.00 69.38 107 PRO A CA 1
ATOM 835 C C . PRO A 1 107 ? -9.699 -6.574 -2.079 1.00 69.38 107 PRO A C 1
ATOM 837 O O . PRO A 1 107 ? -9.107 -5.523 -1.863 1.00 69.38 107 PRO A O 1
ATOM 840 N N . LYS A 1 108 ? -9.102 -7.628 -2.639 1.00 72.75 108 LYS A N 1
ATOM 841 C CA . LYS A 1 108 ? -7.729 -7.594 -3.151 1.00 72.75 108 LYS A CA 1
ATOM 842 C C . LYS A 1 108 ? -7.707 -7.092 -4.589 1.00 72.75 108 LYS A C 1
ATOM 844 O O . LYS A 1 108 ? -8.488 -7.552 -5.426 1.00 72.75 108 LYS A O 1
ATOM 849 N N . ALA A 1 109 ? -6.819 -6.143 -4.869 1.00 76.88 109 ALA A N 1
ATOM 850 C CA . ALA A 1 109 ? -6.609 -5.597 -6.210 1.00 76.88 109 ALA A CA 1
ATOM 851 C C . ALA A 1 109 ? -5.232 -5.926 -6.797 1.00 76.88 109 ALA A C 1
ATOM 853 O O . ALA A 1 109 ? -4.974 -5.514 -7.929 1.00 76.88 109 ALA A O 1
ATOM 854 N N . ASP A 1 110 ? -4.389 -6.685 -6.085 1.00 75.19 110 ASP A N 1
ATOM 855 C CA . ASP A 1 110 ? -3.161 -7.238 -6.660 1.00 75.19 110 ASP A CA 1
ATOM 856 C C . ASP A 1 110 ? -3.513 -8.174 -7.828 1.00 75.19 110 ASP A C 1
ATOM 858 O O . ASP A 1 110 ? -4.117 -9.237 -7.654 1.00 75.19 110 ASP A O 1
ATOM 862 N N . LYS A 1 111 ? -3.164 -7.742 -9.044 1.00 77.69 111 LYS A N 1
ATOM 863 C CA . LYS A 1 111 ? -3.363 -8.503 -10.289 1.00 77.69 111 LYS A CA 1
ATOM 864 C C . LYS A 1 111 ? -2.051 -8.954 -10.918 1.00 77.69 111 LYS A C 1
ATOM 866 O O . LYS A 1 111 ? -2.062 -9.426 -12.052 1.00 77.69 111 LYS A O 1
ATOM 871 N N . THR A 1 112 ? -0.929 -8.819 -10.212 1.00 77.81 112 THR A N 1
ATOM 872 C CA . THR A 1 112 ? 0.401 -9.099 -10.775 1.00 77.81 112 THR A CA 1
ATOM 873 C C . THR A 1 112 ? 0.556 -10.550 -11.232 1.00 77.81 112 THR A C 1
ATOM 875 O O . THR A 1 112 ? 1.155 -10.805 -12.270 1.00 77.81 112 THR A O 1
ATOM 878 N N . SER A 1 113 ? -0.071 -11.499 -10.533 1.00 71.56 113 SER A N 1
ATOM 879 C CA . SER A 1 113 ? -0.087 -12.929 -10.877 1.00 71.56 113 SER A CA 1
ATOM 880 C C . SER A 1 113 ? -0.904 -13.284 -12.128 1.00 71.56 113 SER A C 1
ATOM 882 O O . SER A 1 113 ? -0.716 -14.366 -12.679 1.00 71.56 113 SER A O 1
ATOM 884 N N . GLY A 1 114 ? -1.804 -12.399 -12.570 1.00 63.50 114 GLY A N 1
ATOM 885 C CA . GLY A 1 114 ? -2.626 -12.564 -13.774 1.00 63.50 114 GLY A CA 1
ATOM 886 C C . GLY A 1 114 ? -2.113 -11.785 -14.985 1.00 63.50 114 GLY A C 1
ATOM 887 O O . GLY A 1 114 ? -2.751 -11.818 -16.033 1.00 63.50 114 GLY A O 1
ATOM 888 N N . LEU A 1 115 ? -0.984 -11.079 -14.856 1.00 64.69 115 LEU A N 1
ATOM 889 C CA . LEU A 1 115 ? -0.287 -10.444 -15.975 1.00 64.69 115 LEU A CA 1
ATOM 890 C C . LEU A 1 115 ? 0.477 -11.521 -16.765 1.00 64.69 115 LEU A C 1
ATOM 892 O O . LEU A 1 115 ? 1.702 -11.554 -16.757 1.00 64.69 115 LEU A O 1
ATOM 896 N N . SER A 1 116 ? -0.237 -12.459 -17.383 1.00 50.47 116 SER A N 1
ATOM 897 C CA . SER A 1 116 ? 0.336 -13.352 -18.390 1.00 50.47 116 SER A CA 1
ATOM 898 C C . SER A 1 116 ? 0.003 -12.799 -19.770 1.00 50.47 116 SER A C 1
ATOM 900 O O . SER A 1 116 ? -1.177 -12.752 -20.112 1.00 50.47 116 SER A O 1
ATOM 902 N N . ASP A 1 117 ? 1.038 -12.375 -20.498 1.00 48.41 117 ASP A N 1
ATOM 903 C CA . ASP A 1 117 ? 1.118 -12.080 -21.935 1.00 48.41 117 ASP A CA 1
ATOM 904 C C . ASP A 1 117 ? -0.227 -11.933 -22.675 1.00 48.41 117 ASP A C 1
ATOM 906 O O . ASP A 1 117 ? -0.632 -12.806 -23.444 1.00 48.41 117 ASP A O 1
ATOM 910 N N . GLU A 1 118 ? -0.895 -10.790 -22.512 1.00 41.81 118 GLU A N 1
ATOM 911 C CA . GLU A 1 118 ? -1.619 -10.224 -23.653 1.00 41.81 118 GLU A CA 1
ATOM 912 C C . GLU A 1 118 ? -0.578 -9.489 -24.501 1.00 41.81 118 GLU A C 1
ATOM 914 O O . GLU A 1 118 ? -0.259 -8.325 -24.255 1.00 41.81 118 GLU A O 1
ATOM 919 N N . GLY A 1 119 ? 0.030 -10.251 -25.415 1.00 42.03 119 GLY A N 1
ATOM 920 C CA . GLY A 1 119 ? 0.821 -9.725 -26.526 1.00 42.03 119 GLY A CA 1
ATOM 921 C C . GLY A 1 119 ? -0.044 -9.122 -27.624 1.00 42.03 119 GLY A C 1
ATOM 922 O O . GLY A 1 119 ? -1.236 -9.496 -27.727 1.00 42.03 119 GLY A O 1
#

Secondary structure (DSSP, 8-state):
---SHHHHHHHHHHHHHHHHHHHHHHHHT-HHHHHHHHHHHHHHHHHHHHHHHHHHHHHHTTSS-HHHHHHHHHHHHHHHHHHHHHHHHHHHHHHHHH-----SPP-----GGG-----

Sequence (119 aa):
GQLPWDQMIEIGTMVASMIDDVMAAYQEGDLETAQAIRNSDLHVDKLHTNIFRHVIEQMDEGKISALNGAHLLFIAKNIERMGDFTTSLAEQIMFVETGVMIDDKRPKADKTSGLSDEG

Solvent-accessible surface area (backbone atoms only — not comparable to full-atom values): 6646 Å² total; per-residue (Å²): 117,88,71,66,55,68,59,52,50,50,51,48,54,51,36,52,49,42,48,56,51,42,58,49,23,61,76,71,68,36,56,66,55,22,52,50,43,48,58,46,48,39,55,48,27,42,51,48,36,51,50,48,51,53,43,51,51,35,34,75,72,63,64,40,52,68,71,59,37,51,54,52,49,50,51,47,52,52,48,47,52,51,36,53,52,39,30,52,50,19,54,48,47,42,24,72,78,68,75,48,81,85,75,76,77,75,75,78,48,68,48,66,92,70,71,67,85,87,121

Foldseek 3Di:
DDQPVVLLVVLLVLLVVLQVLLVVCLVVLPLPSLVVLLLCLQVLLVSLQVNLVRLVVCCVVVVDPPVVSVVSNVSSVVSSVSSVVSNVSSQVSVCVNPVDHDPDDRPHPNCNVVPDDPD

Radius of gyration: 16.42 Å; Cα contacts (8 Å, |Δi|>4): 115; chains: 1; bounding box: 34×23×48 Å

Nearest PDB structures (foldseek):
  4q25-assembly1_B  TM=9.242E-01  e=6.276E-02  Pseudomonas aeruginosa PAO1
  1sum-assembly1_B  TM=9.197E-01  e=2.471E-01  Thermotoga maritima
  1t72-assembly1_A  TM=9.467E-01  e=3.525E-01  Aquifex aeolicus
  1xwm-assembly1_A-2  TM=8.761E-01  e=4.780E-01  Geobacillus stearothermophilus
  6zre-assembly2_B  TM=4.381E-01  e=7.795E+00  Pseudomonas aeruginosa PAO1